Protein AF-A0A6C7E559-F1 (afdb_monomer_lite)

Structure (mmCIF, N/CA/C/O backbone):
data_AF-A0A6C7E559-F1
#
_entry.id   AF-A0A6C7E559-F1
#
loop_
_atom_site.group_PDB
_atom_site.id
_atom_site.type_symbol
_atom_site.label_atom_id
_atom_site.label_alt_id
_atom_site.label_comp_id
_atom_site.label_asym_id
_atom_site.label_entity_id
_atom_site.label_seq_id
_atom_site.pdbx_PDB_ins_code
_atom_site.Cartn_x
_atom_site.Cartn_y
_atom_site.Cartn_z
_atom_site.occupancy
_atom_site.B_iso_or_equiv
_atom_site.auth_seq_id
_atom_site.auth_comp_id
_atom_site.auth_asym_id
_atom_site.auth_atom_id
_atom_site.pdbx_PDB_model_num
ATOM 1 N N . MET A 1 1 ? -5.175 21.404 30.892 1.00 81.06 1 MET A N 1
ATOM 2 C CA . MET A 1 1 ? -4.302 20.783 29.870 1.00 81.06 1 MET A CA 1
ATOM 3 C C . MET A 1 1 ? -4.653 19.324 29.577 1.00 81.06 1 MET A C 1
ATOM 5 O O . MET A 1 1 ? -5.324 19.097 28.586 1.00 81.06 1 MET A O 1
ATOM 9 N N . LEU A 1 2 ? -4.277 18.325 30.395 1.00 89.31 2 LEU A N 1
ATOM 10 C CA . LEU A 1 2 ? -4.592 16.906 30.092 1.00 89.31 2 LEU A CA 1
ATOM 11 C C . LEU A 1 2 ? -6.099 16.593 30.108 1.00 89.31 2 LEU A C 1
ATOM 13 O O . LEU A 1 2 ? -6.588 15.890 29.229 1.00 89.31 2 LEU A O 1
ATOM 17 N N . GLN A 1 3 ? -6.838 17.151 31.072 1.00 90.06 3 GLN A N 1
ATOM 18 C CA . GLN A 1 3 ? -8.294 16.997 31.150 1.00 90.06 3 GLN A CA 1
ATOM 19 C C . GLN A 1 3 ? -8.995 17.674 29.960 1.00 90.06 3 GLN A C 1
ATOM 21 O O . GLN A 1 3 ? -9.793 17.050 29.278 1.00 90.06 3 GLN A O 1
ATOM 26 N N . GLU A 1 4 ? -8.605 18.913 29.645 1.00 85.94 4 GLU A N 1
ATOM 27 C CA . GLU A 1 4 ? -9.116 19.678 28.494 1.00 85.94 4 GLU A CA 1
ATOM 28 C C . GLU A 1 4 ? -8.809 18.999 27.153 1.00 85.94 4 GLU A C 1
ATOM 30 O O . GLU A 1 4 ? -9.632 19.031 26.246 1.00 85.94 4 GLU A O 1
ATOM 35 N N . PHE A 1 5 ? -7.645 18.356 27.028 1.00 86.56 5 PHE A N 1
ATOM 36 C CA . PHE A 1 5 ? -7.282 17.574 25.850 1.00 86.56 5 PHE A CA 1
ATOM 37 C C . PHE A 1 5 ? -8.149 16.319 25.715 1.00 86.56 5 PHE A C 1
ATOM 39 O O . PHE A 1 5 ? -8.654 16.043 24.630 1.00 86.56 5 PHE A O 1
ATOM 46 N N . LYS A 1 6 ? -8.375 15.588 26.815 1.00 87.50 6 LYS A N 1
ATOM 47 C CA . LYS A 1 6 ? -9.291 14.441 26.832 1.00 87.50 6 LYS A CA 1
ATOM 48 C C . LYS A 1 6 ? -10.715 14.868 26.464 1.00 87.50 6 LYS A C 1
ATOM 50 O O . LYS A 1 6 ? -11.342 14.229 25.624 1.00 87.50 6 LYS A O 1
ATOM 55 N N . ASP A 1 7 ? -11.201 15.964 27.035 1.00 87.69 7 ASP A N 1
ATOM 56 C CA . ASP A 1 7 ? -12.528 16.514 26.741 1.00 87.69 7 ASP A CA 1
ATOM 57 C C . ASP A 1 7 ? -12.629 17.042 25.301 1.00 87.69 7 ASP A C 1
ATOM 59 O O . ASP A 1 7 ? -13.710 17.060 24.720 1.00 87.69 7 ASP A O 1
ATOM 63 N N . PHE A 1 8 ? -11.512 17.456 24.698 1.00 85.56 8 PHE A N 1
ATOM 64 C CA . PHE A 1 8 ? -11.445 17.855 23.294 1.00 85.56 8 PHE A CA 1
ATOM 65 C C . PHE A 1 8 ? -11.523 16.653 22.346 1.00 85.56 8 PHE A C 1
ATOM 67 O O . PHE A 1 8 ? -12.363 16.652 21.454 1.00 85.56 8 PHE A O 1
ATOM 74 N N . ILE A 1 9 ? -10.707 15.614 22.549 1.00 85.25 9 ILE A N 1
ATOM 75 C CA . ILE A 1 9 ? -10.701 14.432 21.664 1.00 85.25 9 ILE A CA 1
ATOM 76 C C . ILE A 1 9 ? -11.969 13.584 21.804 1.00 85.25 9 ILE A C 1
ATOM 78 O O . ILE A 1 9 ? -12.379 12.936 20.850 1.00 85.25 9 ILE A O 1
ATOM 82 N N . THR A 1 10 ? -12.604 13.597 22.979 1.00 84.31 10 THR A N 1
ATOM 83 C CA . THR A 1 10 ? -13.871 12.884 23.217 1.00 84.31 10 THR A CA 1
ATOM 84 C C . THR A 1 10 ? -15.095 13.670 22.749 1.00 84.31 10 THR A C 1
ATOM 86 O O . THR A 1 10 ? -16.195 13.122 22.704 1.00 84.31 10 THR A O 1
ATOM 89 N N . LYS A 1 11 ? -14.935 14.945 22.369 1.00 82.75 11 LYS A N 1
ATOM 90 C CA . LYS A 1 11 ? -16.014 15.722 21.760 1.00 82.75 11 LYS A CA 1
ATOM 91 C C . LYS A 1 11 ? -16.143 15.375 20.279 1.00 82.75 11 LYS A C 1
ATOM 93 O O . LYS A 1 11 ? -15.302 15.730 19.458 1.00 82.75 11 LYS A O 1
ATOM 98 N N . GLY A 1 12 ? -17.271 14.764 19.932 1.00 82.06 12 GLY A N 1
ATOM 99 C CA . GLY A 1 12 ? -17.641 14.468 18.549 1.00 82.06 12 GLY A CA 1
ATOM 100 C C . GLY A 1 12 ? -16.925 13.241 17.986 1.00 82.06 12 GLY A C 1
ATOM 101 O O . GLY A 1 12 ? -16.549 12.342 18.728 1.00 82.06 12 GLY A O 1
ATOM 102 N N . ASN A 1 13 ? -16.752 13.211 16.661 1.00 88.88 13 ASN A N 1
ATOM 103 C CA . ASN A 1 13 ? -16.227 12.058 15.921 1.00 88.88 13 ASN A CA 1
ATOM 104 C C . ASN A 1 13 ? -14.709 12.135 15.623 1.00 88.88 13 ASN A C 1
ATOM 106 O O . ASN A 1 13 ? -14.229 11.658 14.595 1.00 88.88 13 ASN A O 1
ATOM 110 N N . LEU A 1 14 ? -13.942 12.831 16.468 1.00 86.94 14 LEU A N 1
ATOM 111 C CA . LEU A 1 14 ? -12.514 13.080 16.225 1.00 86.94 14 LEU A CA 1
ATOM 112 C C . LEU A 1 14 ? -11.665 11.812 16.359 1.00 86.94 14 LEU A C 1
ATOM 114 O O . LEU A 1 14 ? -10.673 11.669 15.646 1.00 86.94 14 LEU A O 1
ATOM 118 N N . ILE A 1 15 ? -12.058 10.899 17.252 1.00 88.12 15 ILE A N 1
ATOM 119 C CA . ILE A 1 15 ? -11.357 9.629 17.470 1.00 88.12 15 ILE A CA 1
ATOM 120 C C . ILE A 1 15 ? -11.483 8.735 16.233 1.00 88.12 15 ILE A C 1
ATOM 122 O O . ILE A 1 15 ? -10.457 8.286 15.725 1.00 88.12 15 ILE A O 1
ATOM 126 N N . ASP A 1 16 ? -12.685 8.546 15.685 1.00 88.94 16 ASP A N 1
ATOM 127 C CA . ASP A 1 16 ? -12.861 7.674 14.515 1.00 88.94 16 ASP A CA 1
ATOM 128 C C . ASP A 1 16 ? -12.198 8.273 13.272 1.00 88.94 16 ASP A C 1
ATOM 130 O O . ASP A 1 16 ? -11.586 7.550 12.486 1.00 88.94 16 ASP A O 1
ATOM 134 N N . LEU A 1 17 ? -12.229 9.604 13.121 1.00 92.12 17 LEU A N 1
ATOM 135 C CA . LEU A 1 17 ? -11.482 10.287 12.064 1.00 92.12 17 LEU A CA 1
ATOM 136 C C . LEU A 1 17 ? -9.971 10.058 12.207 1.00 92.12 17 LEU A C 1
ATOM 138 O O . LEU A 1 17 ? -9.296 9.766 11.219 1.00 92.12 17 LEU A O 1
ATOM 142 N N . ALA A 1 18 ? -9.433 10.174 13.424 1.00 90.19 18 ALA A N 1
ATOM 143 C CA . ALA A 1 18 ? -8.017 9.934 13.682 1.00 90.19 18 ALA A CA 1
ATOM 144 C C . ALA A 1 18 ? -7.629 8.483 13.361 1.00 90.19 18 ALA A C 1
ATOM 146 O O . ALA A 1 18 ? -6.607 8.254 12.715 1.00 90.19 18 ALA A O 1
ATOM 147 N N . ILE A 1 19 ? -8.465 7.513 13.741 1.00 91.50 19 ILE A N 1
ATOM 148 C CA . ILE A 1 19 ? -8.257 6.096 13.421 1.00 91.50 19 ILE A CA 1
ATOM 149 C C . ILE A 1 19 ? -8.290 5.876 11.905 1.00 91.50 19 ILE A C 1
ATOM 151 O O . ILE A 1 19 ? -7.391 5.231 11.371 1.00 91.50 19 ILE A O 1
ATOM 155 N N . ALA A 1 20 ? -9.266 6.448 11.197 1.00 92.38 20 ALA A N 1
ATOM 156 C CA . ALA A 1 20 ? -9.385 6.314 9.747 1.00 92.38 20 ALA A CA 1
ATOM 157 C C . ALA A 1 20 ? -8.149 6.854 9.009 1.00 92.38 20 ALA A C 1
ATOM 159 O O . ALA A 1 20 ? -7.632 6.195 8.107 1.00 92.38 20 ALA A O 1
ATOM 160 N N . VAL A 1 21 ? -7.639 8.022 9.414 1.00 93.12 21 VAL A N 1
ATOM 161 C CA . VAL A 1 21 ? -6.431 8.615 8.819 1.00 93.12 21 VAL A CA 1
ATOM 162 C C . VAL A 1 21 ? -5.200 7.751 9.092 1.00 93.12 21 VAL A C 1
ATOM 164 O O . VAL A 1 21 ? -4.423 7.508 8.173 1.00 93.12 21 VAL A O 1
ATOM 167 N N . VAL A 1 22 ? -5.033 7.249 10.318 1.00 93.44 22 VAL A N 1
ATOM 168 C CA . VAL A 1 22 ? -3.918 6.353 10.664 1.00 93.44 22 VAL A CA 1
ATOM 169 C C . VAL A 1 22 ? -4.000 5.054 9.860 1.00 93.44 22 VAL A C 1
ATOM 171 O O . VAL A 1 22 ? -3.0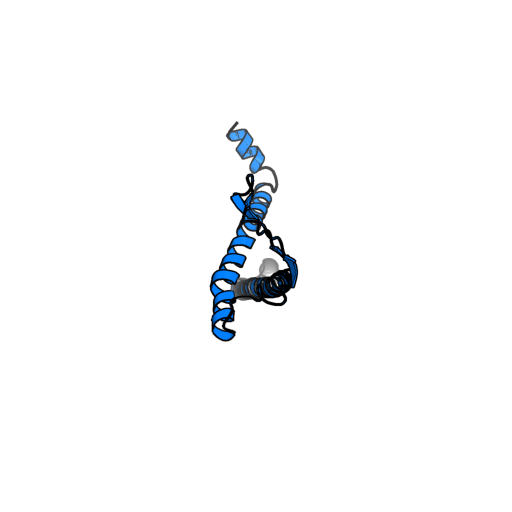16 4.633 9.264 1.00 93.44 22 VAL A O 1
ATOM 174 N N . LEU A 1 23 ? -5.171 4.425 9.769 1.00 91.56 23 LEU A N 1
ATOM 175 C CA . LEU A 1 23 ? -5.325 3.217 8.958 1.00 91.56 23 LEU A CA 1
ATOM 176 C C . LEU A 1 23 ? -5.011 3.494 7.485 1.00 91.56 23 LEU A C 1
ATOM 178 O O . LEU A 1 23 ? -4.283 2.720 6.871 1.00 91.56 23 LEU A O 1
ATOM 182 N N . ALA A 1 24 ? -5.468 4.620 6.933 1.00 88.75 24 ALA A N 1
ATOM 183 C CA . ALA A 1 24 ? -5.190 4.989 5.548 1.00 88.75 24 ALA A CA 1
ATOM 184 C C . ALA A 1 24 ? -3.688 5.172 5.263 1.00 88.75 24 ALA A C 1
ATOM 186 O O . ALA A 1 24 ? -3.210 4.721 4.220 1.00 88.75 24 ALA A O 1
ATOM 187 N N . THR A 1 25 ? -2.929 5.792 6.175 1.00 92.06 25 THR A N 1
ATOM 188 C CA . THR A 1 25 ? -1.488 6.024 5.973 1.00 92.06 25 THR A CA 1
ATOM 189 C C . THR A 1 25 ? -0.669 4.738 6.034 1.00 92.06 25 THR A C 1
ATOM 191 O O . THR A 1 25 ? 0.312 4.608 5.303 1.00 92.06 25 THR A O 1
ATOM 194 N N . PHE A 1 26 ? -1.074 3.772 6.859 1.00 91.31 26 PHE A N 1
ATOM 195 C CA . PHE A 1 26 ? -0.363 2.498 7.003 1.00 91.31 26 PHE A CA 1
ATOM 196 C C . PHE A 1 26 ? -0.864 1.393 6.062 1.00 91.31 26 PHE A C 1
ATOM 198 O O . PHE A 1 26 ? -0.147 0.419 5.840 1.00 91.31 26 PHE A O 1
ATOM 205 N N . PHE A 1 27 ? -2.047 1.535 5.460 1.00 86.94 27 PHE A N 1
ATOM 206 C CA . PHE A 1 27 ? -2.628 0.507 4.594 1.00 86.94 27 PHE A CA 1
ATOM 207 C C . PHE A 1 27 ? -1.860 0.318 3.279 1.00 86.94 27 PHE A C 1
ATOM 209 O O . PHE A 1 27 ? -1.548 -0.812 2.903 1.00 86.94 27 PHE A O 1
ATOM 216 N N . ALA A 1 28 ? -1.506 1.410 2.591 1.00 84.50 28 ALA A N 1
ATOM 217 C CA . ALA A 1 28 ? -0.812 1.327 1.304 1.00 84.50 28 ALA A CA 1
ATOM 218 C C . ALA A 1 28 ? 0.554 0.602 1.394 1.00 84.50 28 ALA A C 1
ATOM 220 O O . ALA A 1 28 ? 0.763 -0.323 0.608 1.00 84.50 28 ALA A O 1
ATOM 221 N N . PRO A 1 29 ? 1.443 0.901 2.368 1.00 89.19 29 PRO A N 1
ATOM 222 C CA . PRO A 1 29 ? 2.692 0.155 2.554 1.00 89.19 29 PRO A CA 1
ATOM 223 C C . PRO A 1 29 ? 2.512 -1.353 2.771 1.00 89.19 29 PRO A C 1
ATOM 225 O O . PRO A 1 29 ? 3.318 -2.138 2.275 1.00 89.19 29 PRO A O 1
ATOM 228 N N . VAL A 1 30 ? 1.461 -1.775 3.484 1.00 87.94 30 VAL A N 1
ATOM 229 C CA . VAL A 1 30 ? 1.175 -3.202 3.717 1.00 87.94 30 VAL A CA 1
ATOM 230 C C . VAL A 1 30 ? 0.849 -3.907 2.404 1.00 87.94 30 VAL A C 1
ATOM 232 O O . VAL A 1 30 ? 1.365 -4.992 2.139 1.00 87.94 30 VAL A O 1
ATOM 235 N N . ILE A 1 31 ? 0.032 -3.282 1.555 1.00 84.62 31 ILE A N 1
ATOM 236 C CA . ILE A 1 31 ? -0.305 -3.845 0.245 1.00 84.62 31 ILE A CA 1
ATOM 237 C C . ILE A 1 31 ? 0.934 -3.908 -0.643 1.00 84.62 31 ILE A C 1
ATOM 239 O O . ILE A 1 31 ? 1.188 -4.945 -1.253 1.00 84.62 31 ILE A O 1
ATOM 243 N N . THR A 1 32 ? 1.728 -2.836 -0.678 1.00 84.88 32 THR A N 1
ATOM 244 C CA . THR A 1 32 ? 2.986 -2.800 -1.429 1.00 84.88 32 THR A CA 1
ATOM 245 C C . THR A 1 32 ? 3.920 -3.928 -0.994 1.00 84.88 32 THR A C 1
ATOM 247 O O . THR A 1 32 ? 4.426 -4.649 -1.843 1.00 84.88 32 THR A O 1
ATOM 250 N N . ALA A 1 33 ? 4.070 -4.180 0.311 1.00 89.25 33 ALA A N 1
ATOM 251 C CA . ALA A 1 33 ? 4.908 -5.270 0.813 1.00 89.25 33 ALA A CA 1
ATOM 252 C C . ALA A 1 33 ? 4.431 -6.662 0.354 1.00 89.25 33 ALA A C 1
ATOM 254 O O . ALA A 1 33 ? 5.252 -7.525 0.045 1.00 89.25 33 ALA A O 1
ATOM 255 N N . ILE A 1 34 ? 3.115 -6.887 0.274 1.00 87.19 34 ILE A N 1
ATOM 256 C CA . ILE A 1 34 ? 2.549 -8.140 -0.249 1.00 87.19 34 ILE A CA 1
ATOM 257 C C . ILE A 1 34 ? 2.798 -8.252 -1.756 1.00 87.19 34 ILE A C 1
ATOM 259 O O . ILE A 1 34 ? 3.182 -9.315 -2.247 1.00 87.19 34 ILE A O 1
ATOM 263 N N . VAL A 1 35 ? 2.590 -7.169 -2.502 1.00 83.88 35 VAL A N 1
ATOM 264 C CA . VAL A 1 35 ? 2.771 -7.170 -3.956 1.00 83.88 35 VAL A CA 1
ATOM 265 C C . VAL A 1 35 ? 4.236 -7.374 -4.318 1.00 83.88 35 VAL A C 1
ATOM 267 O O . VAL A 1 35 ? 4.543 -8.296 -5.069 1.00 83.88 35 VAL A O 1
ATOM 270 N N . ASP A 1 36 ? 5.140 -6.605 -3.727 1.00 84.88 36 ASP A N 1
ATOM 271 C CA . ASP A 1 36 ? 6.567 -6.685 -4.024 1.00 84.88 36 ASP A CA 1
ATOM 272 C C . ASP A 1 36 ? 7.182 -7.981 -3.482 1.00 84.88 36 ASP A C 1
ATOM 274 O O . ASP A 1 36 ? 7.965 -8.646 -4.162 1.00 84.88 36 ASP A O 1
ATOM 278 N N . GLY A 1 37 ? 6.798 -8.380 -2.266 1.00 86.12 37 GLY A N 1
ATOM 279 C CA . GLY A 1 37 ? 7.365 -9.538 -1.579 1.00 86.12 37 GLY A CA 1
ATOM 280 C C . GLY A 1 37 ? 6.820 -10.884 -2.053 1.00 86.12 37 GLY A C 1
ATOM 281 O O . GLY A 1 37 ? 7.544 -11.878 -2.023 1.00 86.12 37 GLY A O 1
ATOM 282 N N . VAL A 1 38 ? 5.567 -10.948 -2.504 1.00 86.25 38 VAL A N 1
ATOM 283 C CA . VAL A 1 38 ? 4.929 -12.211 -2.904 1.00 86.25 38 VAL A CA 1
ATOM 284 C C . VAL A 1 38 ? 4.632 -12.213 -4.394 1.00 86.25 38 VAL A C 1
ATOM 286 O O . VAL A 1 38 ? 5.078 -13.109 -5.106 1.00 86.25 38 VAL A O 1
ATOM 289 N N . ILE A 1 39 ? 3.906 -11.213 -4.892 1.00 83.75 39 ILE A N 1
ATOM 290 C CA . ILE A 1 39 ? 3.388 -11.253 -6.263 1.00 83.75 39 ILE A CA 1
ATOM 291 C C . ILE A 1 39 ? 4.500 -11.055 -7.293 1.00 83.75 39 ILE A C 1
ATOM 293 O O . ILE A 1 39 ? 4.609 -11.869 -8.206 1.00 83.75 39 ILE A O 1
ATOM 297 N N . LEU A 1 40 ? 5.360 -10.045 -7.140 1.00 84.50 40 LEU A N 1
ATOM 298 C CA . LEU A 1 40 ? 6.471 -9.823 -8.071 1.00 84.50 40 LEU A CA 1
ATOM 299 C C . LEU A 1 40 ? 7.459 -10.995 -8.066 1.00 84.50 40 LEU A C 1
ATOM 301 O O . LEU A 1 40 ? 7.954 -11.369 -9.124 1.00 84.50 40 LEU A O 1
ATOM 305 N N . ASN A 1 41 ? 7.684 -11.641 -6.918 1.00 86.69 41 ASN A N 1
ATOM 306 C CA . ASN A 1 41 ? 8.513 -12.848 -6.837 1.00 86.69 41 ASN A CA 1
ATOM 307 C C . ASN A 1 41 ? 7.872 -14.058 -7.536 1.00 86.69 41 ASN A C 1
ATOM 309 O O . ASN A 1 41 ? 8.569 -14.821 -8.204 1.00 86.69 41 ASN A O 1
ATOM 313 N N . LEU A 1 42 ? 6.549 -14.223 -7.449 1.00 85.81 42 LEU A N 1
ATOM 314 C CA . LEU A 1 42 ? 5.828 -15.251 -8.208 1.00 85.81 42 LEU A CA 1
ATOM 315 C C . LEU A 1 42 ? 5.859 -14.972 -9.715 1.00 85.81 42 LEU A C 1
ATOM 317 O O . LEU A 1 42 ? 6.084 -15.886 -10.508 1.00 85.81 42 LEU A O 1
ATOM 321 N N . VAL A 1 43 ? 5.685 -13.712 -10.117 1.00 80.31 43 VAL A N 1
ATOM 322 C CA . VAL A 1 43 ? 5.816 -13.285 -11.517 1.00 80.31 43 VAL A CA 1
ATOM 323 C C . VAL A 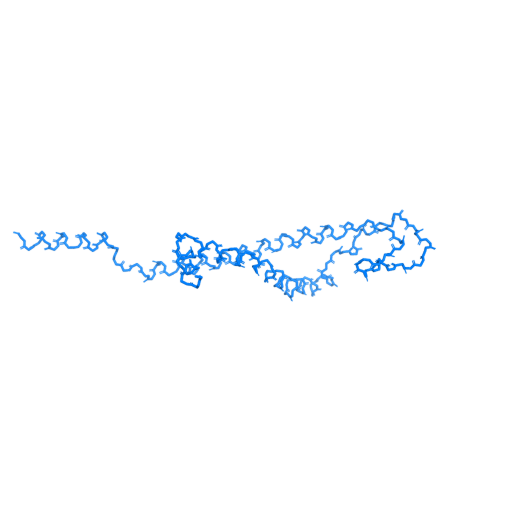1 43 ? 7.242 -13.540 -12.012 1.00 80.31 43 VAL A C 1
ATOM 325 O O . VAL A 1 43 ? 7.416 -14.139 -13.072 1.00 80.31 43 VAL A O 1
ATOM 328 N N . ALA A 1 44 ? 8.262 -13.199 -11.220 1.00 85.12 44 ALA A N 1
ATOM 329 C CA . ALA A 1 44 ? 9.661 -13.474 -11.535 1.00 85.12 44 ALA A CA 1
ATOM 330 C C . ALA A 1 44 ? 9.940 -14.970 -11.702 1.00 85.12 44 ALA A C 1
ATOM 332 O O . ALA A 1 44 ? 10.651 -15.357 -12.626 1.00 85.12 44 ALA A O 1
ATOM 333 N N . ALA A 1 45 ? 9.358 -15.819 -10.851 1.00 86.38 45 ALA A N 1
ATOM 334 C CA . ALA A 1 45 ? 9.536 -17.265 -10.928 1.00 86.38 45 ALA A CA 1
ATOM 335 C C . ALA A 1 45 ? 8.960 -17.871 -12.221 1.00 86.38 45 ALA A C 1
ATOM 337 O O . ALA A 1 45 ? 9.491 -18.861 -12.720 1.00 86.38 45 ALA A O 1
ATOM 338 N N . ILE A 1 46 ? 7.897 -17.280 -12.779 1.00 83.94 46 ILE A N 1
ATOM 339 C CA . ILE A 1 46 ? 7.238 -17.767 -14.002 1.00 83.94 46 ILE A CA 1
ATOM 340 C C . ILE A 1 46 ? 7.870 -17.163 -15.264 1.00 83.94 46 ILE A C 1
ATOM 342 O O . ILE A 1 46 ? 8.100 -17.871 -16.241 1.00 83.94 46 ILE A O 1
ATOM 346 N N . PHE A 1 47 ? 8.141 -15.856 -15.256 1.00 79.94 47 PHE A N 1
ATOM 347 C CA . PHE A 1 47 ? 8.562 -15.096 -16.440 1.00 79.94 47 PHE A CA 1
ATOM 348 C C . PHE A 1 47 ? 10.068 -14.793 -16.479 1.00 79.94 47 PHE A C 1
ATOM 350 O O . PHE A 1 47 ? 10.559 -14.221 -17.451 1.00 79.94 47 PHE A O 1
ATOM 357 N N . GLY A 1 48 ? 10.815 -15.156 -15.434 1.00 78.31 48 GLY A N 1
ATOM 358 C CA . GLY A 1 48 ? 12.261 -14.945 -15.320 1.00 78.31 48 GLY A CA 1
ATOM 359 C C . GLY A 1 48 ? 12.679 -13.508 -14.994 1.00 78.31 48 GLY A C 1
ATOM 360 O O . GLY A 1 48 ? 13.857 -13.270 -14.738 1.00 78.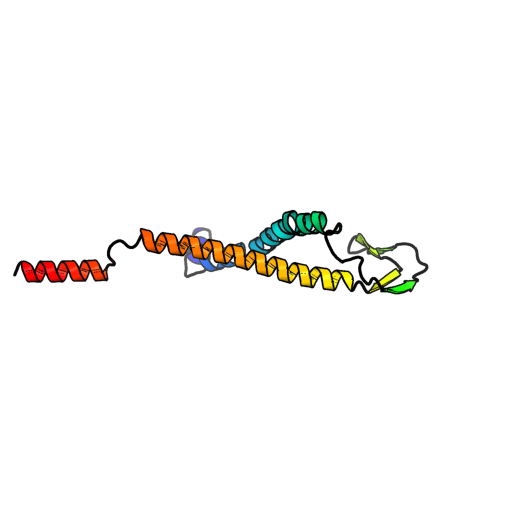31 48 GLY A O 1
ATOM 361 N N . LYS A 1 49 ? 11.743 -12.550 -14.981 1.00 80.44 49 LYS A N 1
ATOM 362 C CA . LYS A 1 49 ? 11.980 -11.161 -14.569 1.00 80.44 49 LYS A CA 1
ATOM 363 C C . LYS A 1 49 ? 10.876 -10.674 -13.624 1.00 80.44 49 LYS A C 1
ATOM 365 O O . LYS A 1 49 ? 9.706 -10.928 -13.906 1.00 80.44 49 LYS A O 1
ATOM 370 N N . PRO A 1 50 ? 11.221 -9.967 -12.531 1.00 77.19 50 PRO A N 1
ATOM 371 C CA . PRO A 1 50 ? 10.236 -9.429 -11.591 1.00 77.19 50 PRO A CA 1
ATOM 372 C C . PRO A 1 50 ? 9.439 -8.257 -12.168 1.00 77.19 50 PRO A C 1
ATOM 374 O O . PRO A 1 50 ? 8.331 -7.993 -11.714 1.00 77.19 50 PRO A O 1
ATOM 377 N N . ASN A 1 51 ? 9.986 -7.549 -13.159 1.00 78.62 51 ASN A N 1
ATOM 378 C CA . ASN A 1 51 ? 9.357 -6.388 -13.770 1.00 78.62 51 ASN A CA 1
ATOM 379 C C . ASN A 1 51 ? 9.816 -6.180 -15.224 1.00 78.62 51 ASN A C 1
ATOM 381 O O . ASN A 1 51 ? 10.633 -6.935 -15.760 1.00 78.62 51 ASN A O 1
ATOM 385 N N . PHE A 1 52 ? 9.270 -5.145 -15.864 1.00 79.19 52 PHE A N 1
ATOM 386 C CA . PHE A 1 52 ? 9.538 -4.789 -17.256 1.00 79.19 52 PHE A CA 1
ATOM 387 C C . PHE A 1 52 ? 10.389 -3.519 -17.380 1.00 79.19 52 PHE A C 1
ATOM 389 O O . PHE A 1 52 ? 10.417 -2.912 -18.446 1.00 79.19 52 PHE A O 1
ATOM 396 N N . ASP A 1 53 ? 11.113 -3.123 -16.329 1.00 81.75 53 ASP A N 1
ATOM 397 C CA . ASP A 1 53 ? 11.831 -1.837 -16.272 1.00 81.75 53 ASP A CA 1
ATOM 398 C C . ASP A 1 53 ? 12.892 -1.703 -17.369 1.00 81.75 53 ASP A C 1
ATOM 400 O O . ASP A 1 53 ? 13.155 -0.615 -17.882 1.00 81.75 53 ASP A O 1
ATOM 404 N N . GLU A 1 54 ? 13.480 -2.831 -17.762 1.00 75.81 54 GLU A N 1
ATOM 405 C CA . GLU A 1 54 ? 14.502 -2.904 -18.804 1.00 75.81 54 GLU A CA 1
ATOM 406 C C . GLU A 1 54 ? 13.931 -2.921 -20.229 1.00 75.81 54 GLU A C 1
ATOM 408 O O . GLU A 1 54 ? 14.682 -2.818 -21.201 1.00 75.81 54 GLU A O 1
ATOM 413 N N . VAL A 1 55 ? 12.614 -3.056 -20.382 1.00 71.19 55 VAL A N 1
ATOM 414 C CA . VAL A 1 55 ? 11.959 -3.071 -21.691 1.00 71.19 55 VAL A CA 1
ATOM 415 C C . VAL A 1 55 ? 11.868 -1.645 -22.233 1.00 71.19 55 VAL A C 1
ATOM 417 O O . VAL A 1 55 ? 11.528 -0.709 -21.516 1.00 71.19 55 VAL A O 1
ATOM 420 N N . ALA A 1 56 ? 12.155 -1.477 -23.528 1.00 69.94 56 ALA A N 1
ATOM 421 C CA . ALA A 1 56 ? 12.006 -0.205 -24.238 1.00 69.94 56 ALA A CA 1
ATOM 422 C C . ALA A 1 56 ? 12.781 0.979 -23.615 1.00 69.94 56 ALA A C 1
ATOM 424 O O . ALA A 1 56 ? 12.318 2.119 -23.668 1.00 69.94 56 ALA A O 1
ATOM 425 N N . ARG A 1 57 ? 13.977 0.728 -23.053 1.00 69.94 57 ARG A N 1
ATOM 426 C CA . ARG A 1 57 ? 14.912 1.801 -22.680 1.00 69.94 57 ARG A CA 1
ATOM 427 C C . ARG A 1 57 ? 15.483 2.428 -23.950 1.00 69.94 57 ARG A C 1
ATOM 429 O O . ARG A 1 57 ? 16.295 1.813 -24.639 1.00 69.94 57 ARG A O 1
ATOM 436 N N . ILE A 1 58 ? 15.049 3.644 -24.264 1.00 67.50 58 ILE A N 1
ATOM 437 C CA . ILE A 1 58 ? 15.560 4.405 -25.409 1.00 67.50 58 ILE A CA 1
ATOM 438 C C . ILE A 1 58 ? 16.574 5.413 -24.885 1.00 67.50 58 ILE A C 1
ATOM 440 O O . ILE A 1 58 ? 16.229 6.285 -24.092 1.00 67.50 58 ILE A O 1
ATOM 444 N N . LYS A 1 59 ? 17.826 5.293 -25.326 1.00 67.25 59 LYS A N 1
ATOM 445 C CA . LYS A 1 59 ? 18.870 6.292 -25.073 1.00 67.25 59 LYS A CA 1
ATOM 446 C C . LYS A 1 59 ? 18.519 7.585 -25.806 1.00 67.25 59 LYS A C 1
ATOM 448 O O . LYS A 1 59 ? 18.306 7.556 -27.015 1.00 67.25 59 LYS A O 1
ATOM 453 N N . ILE A 1 60 ? 18.441 8.694 -25.076 1.00 67.00 60 ILE A N 1
ATOM 454 C CA . ILE A 1 60 ? 18.155 10.033 -25.617 1.00 67.00 60 ILE A CA 1
ATOM 455 C C . ILE A 1 60 ? 19.432 10.853 -25.760 1.00 67.00 60 ILE A C 1
ATOM 457 O O . ILE A 1 60 ? 19.534 11.664 -26.674 1.00 67.00 60 ILE A O 1
ATOM 461 N N . SER A 1 61 ? 20.405 10.649 -24.873 1.00 64.81 61 SER A N 1
ATOM 462 C CA . SER A 1 61 ? 21.668 11.376 -24.901 1.00 64.81 61 SER A CA 1
ATOM 463 C C . SER A 1 61 ? 22.800 10.455 -24.480 1.00 64.81 61 SER A C 1
ATOM 465 O O . SER A 1 61 ? 22.743 9.876 -23.396 1.00 64.81 61 SER A O 1
ATOM 467 N N . ASP A 1 62 ? 23.830 10.355 -25.316 1.00 59.41 62 ASP A N 1
ATOM 468 C CA . ASP A 1 62 ? 25.135 9.836 -24.919 1.00 59.41 62 ASP A CA 1
ATOM 469 C C . ASP A 1 62 ? 25.838 10.963 -24.153 1.00 59.41 62 ASP A C 1
ATOM 471 O O . ASP A 1 62 ? 26.536 11.797 -24.726 1.00 59.41 62 ASP A O 1
ATOM 475 N N . GLY A 1 63 ? 25.550 11.090 -22.857 1.00 56.59 63 GLY A N 1
ATOM 476 C CA . GLY A 1 63 ? 26.339 11.972 -22.010 1.00 56.59 63 GLY A CA 1
ATOM 477 C C . GLY A 1 63 ? 27.708 11.344 -21.806 1.00 56.59 63 GLY A C 1
ATOM 478 O O . GLY A 1 63 ? 27.833 10.373 -21.071 1.00 56.59 63 GLY A O 1
ATOM 479 N N . ASP A 1 64 ? 28.726 11.909 -22.448 1.00 52.25 64 ASP A N 1
ATOM 480 C CA . ASP A 1 64 ? 30.135 11.494 -22.357 1.00 52.25 64 ASP A CA 1
ATOM 481 C C . ASP A 1 64 ? 30.793 11.953 -21.029 1.00 52.25 64 ASP A C 1
ATOM 483 O O . ASP A 1 64 ? 31.969 12.306 -20.969 1.00 52.25 64 ASP A O 1
ATOM 487 N N . GLY A 1 65 ? 29.992 12.049 -19.963 1.00 57.62 65 GLY A N 1
ATOM 488 C CA . GLY A 1 65 ? 30.405 12.499 -18.635 1.00 57.62 65 GLY A CA 1
ATOM 489 C C . GLY A 1 65 ? 30.635 11.331 -17.684 1.00 57.62 65 GLY A C 1
ATOM 490 O O . GLY A 1 65 ? 30.193 10.216 -17.937 1.00 57.62 65 GLY A O 1
ATOM 491 N N . ASP A 1 66 ? 31.325 11.588 -16.578 1.00 54.41 66 ASP A N 1
ATOM 492 C CA . ASP A 1 66 ? 31.431 10.640 -15.469 1.00 54.41 66 ASP A CA 1
ATOM 493 C C . ASP A 1 66 ? 30.154 10.705 -14.611 1.00 54.41 66 ASP A C 1
ATOM 495 O O . ASP A 1 66 ? 29.467 11.734 -14.591 1.00 54.41 66 ASP A O 1
ATOM 499 N N . ILE A 1 67 ? 29.821 9.624 -13.903 1.00 57.12 67 ILE A N 1
ATOM 500 C CA . ILE A 1 67 ? 28.649 9.590 -13.014 1.00 57.12 67 ILE A CA 1
ATOM 501 C C . ILE A 1 67 ? 28.840 10.664 -11.936 1.00 57.12 67 ILE A C 1
ATOM 503 O O . ILE A 1 67 ? 29.756 10.583 -11.117 1.00 57.12 67 ILE A O 1
ATOM 507 N N . SER A 1 68 ? 27.973 11.676 -11.924 1.00 55.50 68 SER A N 1
ATOM 508 C CA . SER A 1 68 ? 27.986 12.724 -10.898 1.00 55.50 68 SER A CA 1
ATOM 509 C C . SER A 1 68 ? 26.938 12.396 -9.842 1.00 55.50 68 SER A C 1
ATOM 511 O O . SER A 1 68 ? 25.883 11.869 -10.162 1.00 55.50 68 SER A O 1
ATOM 513 N N . ILE A 1 69 ? 27.227 12.627 -8.564 1.00 55.09 69 ILE A N 1
ATOM 514 C CA . ILE A 1 69 ? 26.262 12.383 -7.483 1.00 55.09 69 ILE A CA 1
ATOM 515 C C . ILE A 1 69 ? 25.520 13.688 -7.222 1.00 55.09 69 ILE A C 1
ATOM 517 O O . ILE A 1 69 ? 26.157 14.724 -7.025 1.00 55.09 69 ILE A O 1
ATOM 521 N N . ASP A 1 70 ? 24.190 13.631 -7.229 1.00 55.72 70 ASP A N 1
ATOM 522 C CA . ASP A 1 70 ? 23.342 14.762 -6.863 1.00 55.72 70 ASP A CA 1
ATOM 523 C C . ASP A 1 70 ? 23.641 15.167 -5.406 1.00 55.72 70 ASP A C 1
ATOM 525 O O . ASP A 1 70 ? 23.471 14.339 -4.502 1.00 55.72 70 ASP A O 1
ATOM 529 N N . PRO A 1 71 ? 24.118 16.400 -5.152 1.00 53.41 71 PRO A N 1
ATOM 530 C CA . PRO A 1 71 ? 24.520 16.833 -3.817 1.00 53.41 71 PRO A CA 1
ATOM 531 C C . PRO A 1 71 ? 23.359 16.902 -2.813 1.00 53.41 71 PRO A C 1
ATOM 533 O O . PRO A 1 71 ? 23.626 16.863 -1.613 1.00 53.41 71 PRO A O 1
ATOM 536 N N . ASP A 1 72 ? 22.102 16.956 -3.270 1.00 56.41 72 ASP A N 1
ATOM 537 C CA . ASP A 1 72 ? 20.927 17.061 -2.395 1.00 56.41 72 ASP A CA 1
ATOM 538 C C . ASP A 1 72 ? 20.266 15.703 -2.111 1.00 56.41 72 ASP A C 1
ATOM 540 O O . ASP A 1 72 ? 19.737 15.481 -1.020 1.00 56.41 72 ASP A O 1
ATOM 544 N N . THR A 1 73 ? 20.292 14.776 -3.073 1.00 60.16 73 THR A N 1
ATOM 545 C CA . THR A 1 73 ? 19.614 13.472 -2.946 1.00 60.16 73 THR A CA 1
ATOM 546 C C . THR A 1 73 ? 20.576 12.310 -2.701 1.00 60.16 73 THR A C 1
ATOM 548 O O . THR A 1 73 ? 20.159 11.259 -2.214 1.00 60.16 73 THR A O 1
ATOM 551 N N . GLY A 1 74 ? 21.868 12.480 -3.002 1.00 53.78 74 GLY A N 1
ATOM 552 C CA . GLY A 1 74 ? 22.872 11.421 -2.902 1.00 53.78 74 GLY A CA 1
ATOM 553 C C . GLY A 1 74 ? 22.681 10.293 -3.922 1.00 53.78 74 GLY A C 1
ATOM 554 O O . GLY A 1 74 ? 23.356 9.266 -3.822 1.00 53.78 74 GLY A O 1
ATOM 555 N N . LEU A 1 75 ? 21.768 10.454 -4.889 1.00 51.97 75 LEU A N 1
ATOM 556 C CA . LEU A 1 75 ? 21.557 9.486 -5.959 1.00 51.97 75 LEU A CA 1
ATOM 557 C C . LEU A 1 75 ? 22.513 9.747 -7.140 1.00 51.97 75 LEU A C 1
ATOM 559 O O . LEU A 1 75 ? 22.835 10.902 -7.436 1.00 51.97 75 LEU A O 1
ATOM 563 N N . PRO A 1 76 ? 22.964 8.688 -7.840 1.00 55.72 76 PRO A N 1
ATOM 564 C CA . PRO A 1 76 ? 23.755 8.825 -9.058 1.00 55.72 76 PRO A CA 1
ATOM 565 C C . PRO A 1 76 ? 22.963 9.545 -10.157 1.00 55.72 76 PRO A C 1
ATOM 567 O O . PRO A 1 76 ? 21.885 9.096 -10.549 1.00 55.72 76 PRO A O 1
ATOM 570 N N . ILE A 1 77 ? 23.519 10.631 -10.684 1.00 59.69 77 ILE A N 1
ATOM 571 C CA . ILE A 1 77 ? 23.095 11.282 -11.920 1.00 59.69 77 ILE A CA 1
ATOM 572 C C . ILE A 1 77 ? 23.848 10.580 -13.051 1.00 59.69 77 ILE A C 1
ATOM 574 O O . ILE A 1 77 ? 25.036 10.819 -13.286 1.00 59.69 77 ILE A O 1
ATOM 578 N N . ASP A 1 78 ? 23.160 9.656 -13.717 1.00 58.78 78 ASP A N 1
ATOM 579 C CA . ASP A 1 78 ? 23.668 9.000 -14.918 1.00 58.78 78 ASP A CA 1
ATOM 580 C C . ASP A 1 78 ? 23.720 10.049 -16.055 1.00 58.78 78 ASP A C 1
ATOM 582 O O . ASP A 1 78 ? 22.692 10.661 -16.367 1.00 58.78 78 ASP A O 1
ATOM 586 N N . PRO A 1 79 ? 24.888 10.324 -16.662 1.00 56.38 79 PRO A N 1
ATOM 587 C CA . PRO A 1 79 ? 25.026 11.311 -17.736 1.00 56.38 79 PRO A CA 1
ATOM 588 C C . PRO A 1 79 ? 24.265 10.887 -19.001 1.00 56.38 79 PRO A C 1
ATOM 590 O O . PRO A 1 79 ? 23.901 11.726 -19.829 1.00 56.38 79 PRO A O 1
ATOM 593 N N . ALA A 1 80 ? 23.963 9.594 -19.139 1.00 60.03 80 ALA A N 1
ATOM 594 C CA . ALA A 1 80 ? 23.086 9.092 -20.177 1.00 60.03 80 ALA A CA 1
ATOM 595 C C . ALA A 1 80 ? 21.609 9.234 -19.764 1.00 60.03 80 ALA A C 1
ATOM 597 O O . ALA A 1 80 ? 21.120 8.581 -18.845 1.00 60.03 80 ALA A O 1
ATOM 598 N N . THR A 1 81 ? 20.860 10.069 -20.489 1.00 66.06 81 THR A N 1
ATOM 599 C CA . THR A 1 81 ? 19.406 10.182 -20.301 1.00 66.06 81 THR A CA 1
ATOM 600 C C . THR A 1 81 ? 18.705 9.071 -21.078 1.00 66.06 81 THR A C 1
ATOM 602 O O . THR A 1 81 ? 18.815 9.001 -22.304 1.00 66.06 81 THR A O 1
ATOM 605 N N . TYR A 1 82 ? 17.953 8.220 -20.381 1.00 69.19 82 TYR A N 1
ATOM 606 C CA . TYR A 1 82 ? 17.123 7.175 -20.982 1.00 69.19 82 TYR A CA 1
ATOM 607 C C . TYR A 1 82 ? 15.640 7.529 -20.834 1.00 69.19 82 TYR A C 1
ATOM 609 O O . TYR A 1 82 ? 15.199 7.913 -19.753 1.00 69.19 82 TYR A O 1
ATOM 617 N N . LEU A 1 83 ? 14.841 7.334 -21.887 1.00 71.56 83 LEU A N 1
ATOM 618 C CA . LEU A 1 83 ? 13.397 7.168 -21.719 1.00 71.56 83 LEU A CA 1
ATOM 619 C C . LEU A 1 83 ? 13.130 5.746 -21.237 1.00 71.56 83 LEU A C 1
ATOM 621 O O . LEU A 1 83 ? 13.372 4.774 -21.954 1.00 71.56 83 LEU A O 1
ATOM 625 N N . GLU A 1 84 ? 12.621 5.636 -20.016 1.00 81.81 84 GLU A N 1
ATOM 626 C CA . GLU A 1 84 ? 12.361 4.370 -19.332 1.00 81.81 84 GLU A CA 1
ATOM 627 C C . GLU A 1 84 ? 10.885 3.967 -19.460 1.00 81.81 84 GLU A C 1
ATOM 629 O O . GLU A 1 84 ? 10.168 3.831 -18.468 1.00 81.81 84 GLU A O 1
ATOM 634 N N . PHE A 1 85 ? 10.409 3.766 -20.695 1.00 79.44 85 PHE A N 1
ATOM 635 C CA . PHE A 1 85 ? 9.028 3.324 -20.949 1.00 79.44 85 PHE A CA 1
ATOM 636 C C . PHE A 1 85 ? 8.685 2.014 -20.219 1.00 79.44 85 PHE A C 1
ATOM 638 O O . PHE A 1 85 ? 7.543 1.826 -19.799 1.00 79.44 85 PHE A O 1
ATOM 645 N N . GLY A 1 86 ? 9.681 1.151 -20.000 1.00 81.31 86 GLY A N 1
ATOM 646 C CA . GLY A 1 86 ? 9.564 -0.058 -19.191 1.00 81.31 86 GLY A CA 1
ATOM 647 C C . GLY A 1 86 ? 9.049 0.196 -17.776 1.00 81.31 86 GLY A C 1
ATOM 648 O O . GLY A 1 86 ? 8.139 -0.500 -17.336 1.00 81.31 86 GLY A O 1
ATOM 649 N N . LYS A 1 87 ? 9.522 1.249 -17.094 1.00 84.75 87 LYS A N 1
ATOM 650 C CA . LYS A 1 87 ? 9.047 1.597 -15.742 1.00 84.75 87 LYS A CA 1
ATOM 651 C C . LYS A 1 87 ? 7.581 2.015 -15.730 1.00 84.75 87 LYS A C 1
ATOM 653 O O . LYS A 1 87 ? 6.862 1.695 -14.789 1.00 84.75 87 LYS A O 1
ATOM 658 N N . VAL A 1 88 ? 7.114 2.695 -16.778 1.00 85.00 88 VAL A N 1
ATOM 659 C CA . VAL A 1 88 ? 5.696 3.066 -16.912 1.00 85.00 88 VAL A CA 1
ATOM 660 C C . VAL A 1 88 ? 4.832 1.816 -17.089 1.00 85.00 88 VAL A C 1
ATOM 662 O O . VAL A 1 88 ? 3.794 1.690 -16.444 1.00 85.00 88 VAL A O 1
ATOM 665 N N . ILE A 1 89 ? 5.275 0.868 -17.921 1.00 84.06 89 ILE A N 1
ATOM 666 C CA . ILE A 1 89 ? 4.584 -0.413 -18.121 1.00 84.06 89 ILE A CA 1
ATOM 667 C C . ILE A 1 89 ? 4.553 -1.211 -16.814 1.00 84.06 89 ILE A C 1
ATOM 669 O O . ILE A 1 89 ? 3.485 -1.678 -16.418 1.00 84.06 89 ILE A O 1
ATOM 673 N N . THR A 1 90 ? 5.688 -1.317 -16.116 1.00 84.69 90 THR A N 1
ATOM 674 C CA . THR A 1 90 ? 5.759 -1.928 -14.784 1.00 84.69 90 THR A CA 1
ATOM 675 C C . THR A 1 90 ? 4.768 -1.261 -13.835 1.00 84.69 90 THR A C 1
ATOM 677 O O . THR A 1 90 ? 3.955 -1.955 -13.236 1.00 84.69 90 THR A O 1
ATOM 680 N N . ALA A 1 91 ? 4.762 0.072 -13.737 1.00 85.88 91 ALA A N 1
ATOM 681 C CA . ALA A 1 91 ? 3.867 0.801 -12.842 1.00 85.88 91 ALA A CA 1
ATOM 682 C C . ALA A 1 91 ? 2.383 0.547 -13.153 1.00 85.88 91 ALA A C 1
ATOM 684 O O . ALA A 1 91 ? 1.591 0.357 -12.231 1.00 85.88 91 ALA A O 1
ATOM 685 N N . LEU A 1 92 ? 2.001 0.487 -14.434 1.00 87.69 92 LEU A N 1
ATOM 686 C CA . LEU A 1 92 ? 0.631 0.162 -14.845 1.00 87.69 92 LEU A CA 1
ATOM 687 C C . LEU A 1 92 ? 0.238 -1.269 -14.461 1.00 87.69 92 LEU A C 1
ATOM 689 O O . LEU A 1 92 ? -0.855 -1.485 -13.941 1.00 87.69 92 LEU A O 1
ATOM 693 N N . ILE A 1 93 ? 1.121 -2.244 -14.683 1.00 83.56 93 ILE A N 1
ATOM 694 C CA . ILE A 1 93 ? 0.867 -3.643 -14.317 1.00 83.56 93 ILE A CA 1
ATOM 695 C C . ILE A 1 93 ? 0.771 -3.783 -12.796 1.00 83.56 93 ILE A C 1
ATOM 697 O O . ILE A 1 93 ? -0.185 -4.373 -12.293 1.00 83.56 93 ILE A O 1
ATOM 701 N N . THR A 1 94 ? 1.706 -3.187 -12.055 1.00 82.94 94 THR A N 1
ATOM 702 C CA . THR A 1 94 ? 1.693 -3.172 -10.590 1.00 82.94 94 THR A CA 1
ATOM 703 C C . THR A 1 94 ? 0.423 -2.516 -10.057 1.00 82.94 94 THR A C 1
ATOM 705 O O . THR A 1 94 ? -0.195 -3.061 -9.150 1.00 82.94 94 THR A O 1
ATOM 708 N N . PHE A 1 95 ? -0.040 -1.412 -10.650 1.00 85.81 95 PHE A N 1
ATOM 709 C CA . PHE A 1 95 ? -1.304 -0.773 -10.274 1.00 85.81 95 PHE A CA 1
ATOM 710 C C . PHE A 1 95 ? -2.506 -1.720 -10.423 1.00 85.81 95 PHE A C 1
ATOM 712 O O . PHE A 1 95 ? -3.324 -1.833 -9.508 1.00 85.81 95 PHE A O 1
ATOM 719 N N . VAL A 1 96 ? -2.593 -2.446 -11.543 1.00 88.56 96 VAL A N 1
ATOM 720 C CA . VAL A 1 96 ? -3.655 -3.440 -11.781 1.00 88.56 96 VAL A CA 1
ATOM 721 C C . VAL A 1 96 ? -3.581 -4.582 -10.761 1.00 88.56 96 VAL A C 1
ATOM 723 O O . VAL A 1 96 ? -4.608 -4.980 -10.211 1.00 88.56 96 VAL A O 1
ATOM 726 N N . ILE A 1 97 ? -2.377 -5.084 -10.469 1.00 85.31 97 ILE A N 1
ATOM 727 C CA . ILE A 1 97 ? -2.148 -6.147 -9.480 1.00 85.31 97 ILE A CA 1
ATOM 728 C C . ILE A 1 97 ? -2.551 -5.688 -8.076 1.00 85.31 97 ILE A C 1
ATOM 730 O O . ILE A 1 97 ? -3.301 -6.390 -7.401 1.00 85.31 97 ILE A O 1
ATOM 734 N N . VAL A 1 98 ? -2.096 -4.510 -7.644 1.00 85.12 98 VAL A N 1
ATOM 735 C CA . VAL A 1 98 ? -2.445 -3.909 -6.347 1.00 85.12 98 VAL A CA 1
ATOM 736 C C . VAL A 1 98 ? -3.962 -3.784 -6.218 1.00 85.12 98 VAL A C 1
ATOM 738 O O . VAL A 1 98 ? -4.534 -4.241 -5.230 1.00 85.12 98 VAL A O 1
ATOM 741 N N . GLY A 1 99 ? -4.633 -3.239 -7.239 1.00 88.06 99 GLY A N 1
ATOM 742 C CA . GLY A 1 99 ? -6.091 -3.131 -7.262 1.00 88.06 99 GLY A CA 1
ATOM 743 C C . GLY A 1 99 ? -6.789 -4.490 -7.147 1.00 88.06 99 GLY A C 1
ATOM 744 O O . GLY A 1 99 ? -7.754 -4.630 -6.394 1.00 88.06 99 GLY A O 1
ATOM 745 N N . PHE A 1 100 ? -6.273 -5.512 -7.833 1.00 88.38 100 PHE A N 1
ATOM 746 C CA . PHE A 1 100 ? -6.797 -6.875 -7.753 1.00 88.38 100 PHE A CA 1
ATOM 747 C C . PHE A 1 100 ? -6.605 -7.503 -6.365 1.00 88.38 100 PHE A C 1
ATOM 749 O O . PHE A 1 100 ? -7.526 -8.127 -5.839 1.00 88.38 100 PHE A O 1
ATOM 756 N N . VAL A 1 101 ? -5.448 -7.302 -5.731 1.00 84.75 101 VAL A N 1
ATOM 757 C CA . VAL A 1 101 ? -5.186 -7.776 -4.363 1.00 84.75 101 VAL A CA 1
ATOM 758 C C . VAL A 1 101 ? -6.108 -7.079 -3.361 1.00 84.75 101 VAL A C 1
ATOM 760 O O . VAL A 1 101 ? -6.742 -7.757 -2.553 1.00 84.75 101 VAL A O 1
ATOM 763 N N . CYS A 1 102 ? -6.270 -5.755 -3.452 1.00 84.94 102 CYS A N 1
ATOM 764 C CA . CYS A 1 102 ? -7.236 -5.013 -2.636 1.00 84.94 102 CYS A CA 1
ATOM 765 C C . CYS A 1 102 ? -8.654 -5.568 -2.799 1.00 84.94 102 CYS A C 1
ATOM 767 O O . CYS A 1 102 ? -9.357 -5.779 -1.812 1.00 84.94 102 CYS A O 1
ATOM 769 N N . PHE A 1 103 ? -9.062 -5.864 -4.035 1.00 89.44 103 PHE A N 1
ATOM 770 C CA . PHE A 1 103 ? -10.353 -6.484 -4.311 1.00 89.44 103 PHE A CA 1
ATOM 771 C C . PHE A 1 103 ? -10.499 -7.857 -3.641 1.00 89.44 103 PHE A C 1
ATOM 773 O O . PHE A 1 103 ? -11.549 -8.137 -3.067 1.00 89.44 103 PHE A O 1
ATOM 780 N N . LEU A 1 104 ? -9.466 -8.708 -3.666 1.00 90.12 104 LEU A N 1
ATOM 781 C CA . LEU A 1 104 ? -9.503 -10.004 -2.982 1.00 90.12 104 LEU A CA 1
ATOM 782 C C . LEU A 1 104 ? -9.637 -9.857 -1.463 1.00 90.12 104 LEU A C 1
ATOM 784 O O . LEU A 1 104 ? -10.411 -10.599 -0.862 1.00 90.12 104 LEU A O 1
ATOM 788 N N . ILE A 1 105 ? -8.940 -8.891 -0.858 1.00 86.06 105 ILE A N 1
ATOM 789 C CA . ILE A 1 105 ? -9.038 -8.605 0.581 1.00 86.06 105 ILE A CA 1
ATOM 790 C C . ILE A 1 105 ? -10.452 -8.138 0.938 1.00 86.06 105 ILE A C 1
ATOM 792 O O . ILE A 1 105 ? -11.072 -8.702 1.835 1.00 86.06 105 ILE A O 1
ATOM 796 N N . VAL A 1 106 ? -10.998 -7.164 0.202 1.00 88.81 106 VAL A N 1
ATOM 797 C CA . VAL A 1 106 ? -12.367 -6.665 0.425 1.00 88.81 106 VAL A CA 1
ATOM 798 C C . VAL A 1 106 ? -13.393 -7.777 0.211 1.00 88.81 106 VAL A C 1
ATOM 800 O O . VAL A 1 106 ? -14.332 -7.916 0.988 1.00 88.81 106 VAL A O 1
ATOM 803 N N . LYS A 1 107 ? -13.203 -8.623 -0.807 1.00 90.25 107 LYS A N 1
ATOM 804 C CA . LYS A 1 107 ? -14.067 -9.780 -1.060 1.00 90.25 107 LYS A CA 1
ATOM 805 C C . LYS A 1 107 ? -14.005 -10.804 0.077 1.00 90.25 107 LYS A C 1
ATOM 807 O O . LYS A 1 107 ? -15.044 -11.351 0.434 1.00 90.25 107 LYS A O 1
ATOM 812 N N . ALA A 1 108 ? -12.821 -11.081 0.621 1.00 90.44 108 ALA A N 1
ATOM 813 C CA . ALA A 1 108 ? -12.654 -11.984 1.756 1.00 90.44 108 ALA A CA 1
ATOM 814 C C . ALA A 1 108 ? -13.320 -11.417 3.016 1.00 90.44 108 ALA A C 1
ATOM 816 O O . ALA A 1 108 ? -14.082 -12.127 3.663 1.00 90.44 108 ALA A O 1
ATOM 817 N N . TYR A 1 109 ? -13.117 -10.127 3.291 1.00 89.06 109 TYR A N 1
ATOM 818 C CA . TYR A 1 109 ? -13.768 -9.428 4.396 1.00 89.06 109 TYR A CA 1
ATOM 819 C C . TYR A 1 109 ? -15.298 -9.466 4.273 1.00 89.06 109 TYR A C 1
ATOM 821 O O . TYR A 1 109 ? -15.974 -9.941 5.179 1.00 89.06 109 TYR A O 1
ATOM 829 N N . ASN A 1 110 ? -15.848 -9.081 3.116 1.00 91.81 110 ASN A N 1
ATOM 830 C CA . ASN A 1 110 ? -17.294 -9.109 2.877 1.00 91.81 110 ASN A CA 1
ATOM 831 C C . ASN A 1 110 ? -17.884 -10.522 2.977 1.00 91.81 110 ASN A C 1
ATOM 833 O O . ASN A 1 110 ? -19.049 -10.671 3.330 1.00 91.81 110 ASN A O 1
ATOM 837 N N . LYS A 1 111 ? -17.107 -11.563 2.647 1.00 90.50 111 LYS A N 1
ATOM 838 C CA . LYS A 1 111 ? -17.541 -12.951 2.825 1.00 90.50 111 LYS A CA 1
ATOM 839 C C . LYS A 1 111 ? -17.654 -13.308 4.310 1.00 90.50 111 LYS A C 1
ATOM 841 O O . LYS A 1 111 ? -18.655 -13.895 4.685 1.00 90.50 111 LYS A O 1
ATOM 846 N N . MET A 1 112 ? -16.658 -12.942 5.118 1.00 86.94 112 MET A N 1
ATOM 847 C CA . MET A 1 112 ? -16.637 -13.251 6.553 1.00 86.94 112 MET A CA 1
ATOM 848 C C . MET A 1 112 ? -17.731 -12.498 7.315 1.00 86.94 112 MET A C 1
ATOM 850 O O . MET A 1 112 ? -18.447 -13.110 8.092 1.00 86.94 112 MET A O 1
ATOM 854 N N . VAL A 1 113 ? -17.929 -11.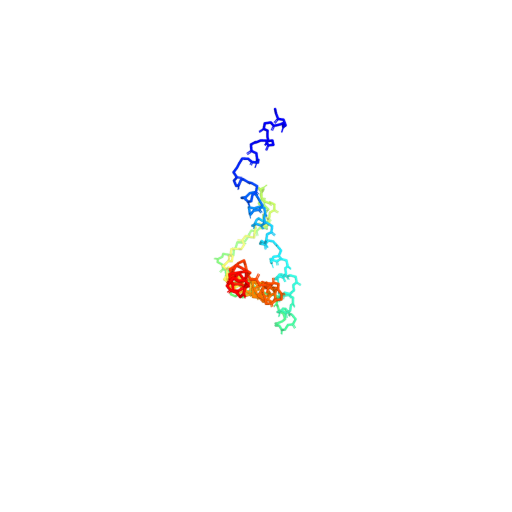207 7.028 1.00 80.94 113 VAL A N 1
ATOM 855 C CA . VAL A 1 113 ? -18.990 -10.403 7.667 1.00 80.94 113 VAL A CA 1
ATOM 856 C C . VAL A 1 113 ? -20.384 -10.939 7.334 1.00 80.94 113 VAL A C 1
ATOM 858 O O . VAL A 1 113 ? -21.251 -11.002 8.198 1.00 80.94 113 VAL A O 1
ATOM 861 N N . LYS A 1 114 ? -20.603 -11.371 6.087 1.00 70.31 114 LYS A N 1
ATOM 862 C CA . LYS A 1 114 ? -21.887 -11.950 5.678 1.00 70.31 114 LYS A CA 1
ATOM 863 C C . LYS A 1 114 ? -22.193 -13.275 6.393 1.00 70.31 114 LYS A C 1
ATOM 865 O O . LYS A 1 114 ? -23.354 -13.583 6.628 1.00 70.31 114 LYS A O 1
ATOM 870 N N . GLU A 1 115 ? -21.163 -14.055 6.703 1.00 63.12 115 GLU A N 1
ATOM 871 C CA . GLU A 1 115 ? -21.283 -15.336 7.411 1.00 63.12 115 GLU A CA 1
ATOM 872 C C . GLU A 1 115 ? -21.612 -15.113 8.903 1.00 63.12 115 GLU A C 1
ATOM 874 O O . GLU A 1 115 ? -22.371 -15.878 9.484 1.00 63.12 115 GLU A O 1
ATOM 879 N N . GLU A 1 116 ? -21.148 -14.001 9.485 1.00 59.91 116 GLU A N 1
ATOM 880 C CA . GLU A 1 116 ? -21.439 -13.589 10.869 1.00 59.91 116 GLU A CA 1
ATOM 881 C C . GLU A 1 116 ? -22.877 -13.034 11.029 1.00 59.91 116 GLU A C 1
ATOM 883 O O . GLU A 1 116 ? -23.561 -13.362 11.995 1.00 59.91 116 GLU A O 1
ATOM 888 N N . GLU A 1 117 ? -23.414 -12.297 10.043 1.00 58.25 117 GLU A N 1
ATOM 889 C CA . GLU A 1 117 ? -24.828 -11.851 10.049 1.00 58.25 117 GLU A CA 1
ATOM 890 C C . GLU A 1 117 ? -25.843 -13.011 9.912 1.00 58.25 117 GLU A C 1
ATOM 892 O O . GLU A 1 117 ? -26.970 -12.919 10.417 1.00 58.25 117 GLU A O 1
ATOM 897 N N . GLU A 1 118 ? -25.463 -14.112 9.251 1.00 59.16 118 GLU A N 1
ATOM 898 C CA . GLU A 1 118 ? -26.303 -15.313 9.107 1.00 59.16 118 GLU A CA 1
ATOM 899 C C . GLU A 1 118 ? -26.293 -16.206 10.368 1.00 59.16 118 GLU A C 1
ATOM 901 O O . GLU A 1 118 ? -27.252 -16.949 10.582 1.00 59.16 118 GLU A O 1
ATOM 906 N N . GLU A 1 119 ? -25.277 -16.102 11.235 1.00 58.91 119 GLU A N 1
ATOM 907 C CA . GLU A 1 119 ? -25.201 -16.849 12.504 1.00 58.91 119 GLU A CA 1
ATOM 908 C C . GLU A 1 119 ? -25.660 -16.040 13.733 1.00 58.91 119 GLU A C 1
ATOM 910 O O . GLU A 1 119 ? -26.113 -16.635 14.713 1.00 58.91 119 GLU A O 1
ATOM 915 N N . GLU A 1 120 ? -25.608 -14.702 13.690 1.00 55.53 120 GLU A N 1
ATOM 916 C CA . GLU A 1 120 ? -25.861 -13.848 14.864 1.00 55.53 120 GLU A CA 1
ATOM 917 C C . GLU A 1 120 ? -27.198 -13.088 14.850 1.00 55.53 120 GLU A C 1
ATOM 919 O O . GLU A 1 120 ? -27.527 -12.377 15.805 1.00 55.53 120 GLU A O 1
ATOM 924 N N . SER A 1 121 ? -28.044 -13.290 13.837 1.00 58.00 121 SER A N 1
ATOM 925 C CA . SER A 1 121 ? -29.436 -12.833 13.902 1.00 58.00 121 SER A CA 1
ATOM 926 C C . SER A 1 121 ? -30.271 -13.756 14.800 1.00 58.00 121 SER A C 1
ATOM 928 O O . SER A 1 121 ? -31.151 -14.500 14.367 1.00 58.00 121 SER A O 1
ATOM 930 N N . GLY A 1 122 ? -30.039 -13.650 16.113 1.00 64.69 122 GLY A N 1
ATOM 931 C CA . GLY A 1 122 ? -31.121 -13.853 17.075 1.00 64.69 122 GLY A CA 1
ATOM 932 C C . GLY A 1 122 ? -32.341 -13.014 16.655 1.00 64.69 122 GLY A C 1
ATOM 933 O O . GLY A 1 122 ? -32.167 -12.019 15.943 1.00 64.69 122 GLY A O 1
ATOM 934 N N . PRO A 1 123 ? -33.571 -13.407 17.038 1.00 73.81 123 PRO A N 1
ATOM 935 C CA . PRO A 1 123 ? -34.785 -12.739 16.577 1.00 73.81 123 PRO A CA 1
ATOM 936 C C . PRO A 1 123 ? -34.634 -11.230 16.742 1.00 73.81 123 PRO A C 1
ATOM 938 O O . PRO A 1 123 ? -34.268 -10.751 17.820 1.00 73.81 123 PRO A O 1
ATOM 941 N N . SER A 1 124 ? -34.849 -10.496 15.648 1.00 79.75 124 SER A N 1
ATOM 942 C CA . SER A 1 124 ? -34.677 -9.051 15.659 1.00 79.75 124 SER A CA 1
ATOM 943 C C . SER A 1 124 ? -35.578 -8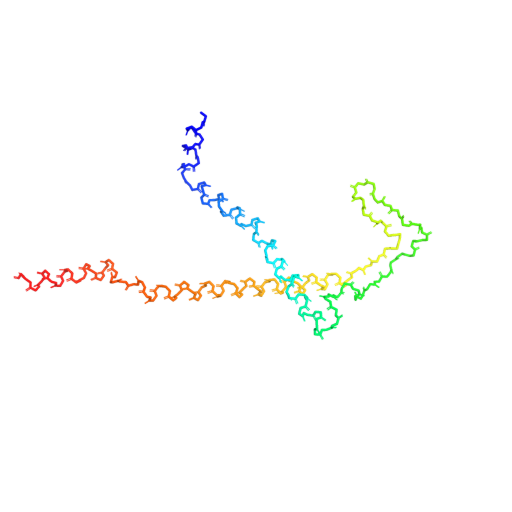.444 16.730 1.00 79.75 124 SER A C 1
ATOM 945 O O . SER A 1 124 ? -36.584 -9.028 17.136 1.00 79.75 124 SER A O 1
ATOM 947 N N . GLU A 1 125 ? -35.265 -7.235 17.182 1.00 77.62 125 GLU A N 1
ATOM 948 C CA . GLU A 1 125 ? -36.111 -6.532 18.152 1.00 77.62 125 GLU A CA 1
ATOM 949 C C . GLU A 1 125 ? -37.574 -6.439 17.665 1.00 77.62 125 GLU A C 1
ATOM 951 O O . GLU A 1 125 ? -38.515 -6.533 18.449 1.00 77.62 125 GLU A O 1
ATOM 956 N N . VAL A 1 126 ? -37.776 -6.364 16.345 1.00 80.94 126 VAL A N 1
ATOM 957 C CA . VAL A 1 126 ? -39.095 -6.400 15.698 1.00 80.94 126 VAL A CA 1
ATOM 958 C C . VAL A 1 126 ? -39.746 -7.786 15.784 1.00 80.94 126 VAL A C 1
ATOM 960 O O . VAL A 1 126 ? -40.954 -7.871 16.020 1.00 80.94 126 VAL A O 1
ATOM 963 N N . ASP A 1 127 ? -38.976 -8.864 15.642 1.00 83.69 127 ASP A N 1
ATOM 964 C CA . ASP A 1 127 ? -39.463 -10.240 15.800 1.00 83.69 127 ASP A CA 1
ATOM 965 C C . ASP A 1 127 ? -39.857 -10.517 17.253 1.00 83.69 127 ASP A C 1
ATOM 967 O O . ASP A 1 127 ? -40.952 -11.017 17.504 1.00 83.69 127 ASP A O 1
ATOM 971 N N . LEU A 1 128 ? -39.040 -10.080 18.216 1.00 87.12 128 LEU A N 1
ATOM 972 C CA . LEU A 1 128 ? -39.341 -10.175 19.647 1.00 87.12 128 LEU A CA 1
ATOM 973 C C . LEU A 1 128 ? -40.602 -9.386 20.014 1.00 87.12 128 LEU A C 1
ATOM 975 O O . LEU A 1 128 ? -41.464 -9.884 20.734 1.00 87.12 128 LEU A O 1
ATOM 979 N N . LEU A 1 129 ? -40.761 -8.166 19.494 1.00 90.12 129 LEU A N 1
ATOM 980 C CA . LEU A 1 129 ? -41.972 -7.369 19.713 1.00 90.12 129 LEU A CA 1
ATOM 981 C C . LEU A 1 129 ? -43.211 -8.004 19.066 1.00 90.12 129 LEU A C 1
ATOM 983 O O . LEU A 1 129 ? -44.313 -7.904 19.612 1.00 90.12 129 LEU A O 1
ATOM 987 N N . THR A 1 130 ? -43.043 -8.673 17.926 1.00 90.19 130 THR A N 1
ATOM 988 C CA . THR A 1 130 ? -44.118 -9.420 17.260 1.00 90.19 130 THR A CA 1
ATOM 989 C C . THR A 1 130 ? -44.529 -10.633 18.091 1.00 90.19 130 THR A C 1
ATOM 991 O O . THR A 1 130 ? -45.720 -10.842 18.324 1.00 90.19 130 THR A O 1
ATOM 994 N N . GLU A 1 131 ? -43.555 -11.369 18.618 1.00 91.19 131 GLU A N 1
ATOM 995 C CA . GLU A 1 131 ? -43.772 -12.530 19.475 1.00 91.19 131 GLU A CA 1
ATOM 996 C C . GLU A 1 131 ? -44.437 -12.132 20.805 1.00 91.19 131 GLU A C 1
ATOM 998 O O . GLU A 1 131 ? -45.433 -12.737 21.205 1.00 91.19 131 GLU A O 1
ATOM 1003 N N . ILE A 1 132 ? -43.991 -11.037 21.436 1.00 92.38 132 ILE A N 1
ATOM 1004 C CA . ILE A 1 132 ? -44.614 -10.457 22.639 1.00 92.38 132 ILE A CA 1
ATOM 1005 C C . ILE A 1 132 ? -46.064 -10.041 22.363 1.00 92.38 132 ILE A C 1
ATOM 1007 O O . ILE A 1 132 ? -46.953 -10.313 23.173 1.00 92.38 132 ILE A O 1
ATOM 1011 N N . ARG A 1 133 ? -46.333 -9.389 21.223 1.00 93.94 133 ARG A N 1
ATOM 1012 C CA . ARG A 1 133 ? -47.694 -8.987 20.830 1.00 93.94 133 ARG A CA 1
ATOM 1013 C C . ARG A 1 133 ? -48.606 -10.202 20.695 1.00 93.94 133 ARG A C 1
ATOM 1015 O O . ARG A 1 133 ? -49.753 -10.160 21.142 1.00 93.94 133 ARG A O 1
ATOM 1022 N N . ASP A 1 134 ? -48.117 -11.257 20.058 1.00 94.19 134 ASP A N 1
ATOM 1023 C CA . ASP A 1 134 ? -48.912 -12.450 19.785 1.00 94.19 134 ASP A CA 1
ATOM 1024 C C . ASP A 1 134 ? -49.148 -13.264 21.070 1.00 94.19 134 ASP A C 1
ATOM 1026 O O . ASP A 1 134 ? -50.271 -13.710 21.308 1.00 94.19 134 ASP A O 1
ATOM 1030 N N . GLN A 1 135 ? -48.163 -13.327 21.974 1.00 92.00 135 GLN A N 1
ATOM 1031 C CA . GLN A 1 135 ? -48.331 -13.879 23.326 1.00 92.00 135 GLN A CA 1
ATOM 1032 C C . GLN A 1 135 ? -49.323 -13.073 24.181 1.00 92.00 135 GLN A C 1
ATOM 1034 O O . GLN A 1 135 ? -50.120 -13.656 24.919 1.00 92.00 135 GLN A O 1
ATOM 1039 N N . LEU A 1 136 ? -49.327 -11.741 24.069 1.00 90.19 136 LEU A N 1
ATOM 1040 C CA . LEU A 1 136 ? -50.294 -10.879 24.758 1.00 90.19 136 LEU A CA 1
ATOM 1041 C C . LEU A 1 136 ? -51.720 -11.067 24.237 1.00 90.19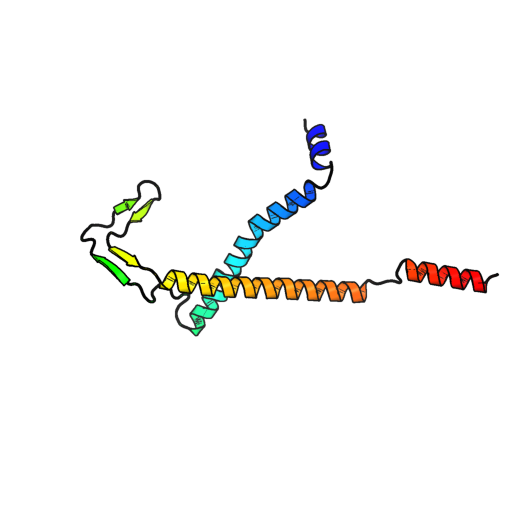 136 LEU A C 1
ATOM 1043 O O . LEU A 1 136 ? -52.655 -11.046 25.029 1.00 90.19 136 LEU A O 1
ATOM 1047 N N . LYS A 1 137 ? -51.901 -11.273 22.928 1.00 91.69 137 LYS A N 1
ATOM 1048 C CA . LYS A 1 137 ? -53.216 -11.594 22.349 1.00 91.69 137 LYS A CA 1
ATOM 1049 C C . LYS A 1 137 ? -53.721 -12.980 22.734 1.00 91.69 137 LYS A C 1
ATOM 1051 O O . LYS A 1 137 ? -54.925 -13.176 22.777 1.00 91.69 137 LYS A O 1
ATOM 1056 N N . ALA A 1 138 ? -52.826 -13.939 22.957 1.00 89.75 138 ALA A N 1
ATOM 1057 C CA . ALA A 1 138 ? -53.207 -15.294 23.341 1.00 89.75 138 ALA A CA 1
ATOM 1058 C C . ALA A 1 138 ? -53.638 -15.407 24.818 1.00 89.75 138 ALA A C 1
ATOM 1060 O O . ALA A 1 138 ? -54.403 -16.306 25.156 1.00 89.75 138 ALA A O 1
ATOM 1061 N N . ASN A 1 139 ? -53.154 -14.510 25.687 1.00 81.06 139 ASN A N 1
ATOM 1062 C CA . ASN A 1 139 ? -53.408 -14.518 27.135 1.00 81.06 139 ASN A CA 1
ATOM 1063 C C . ASN A 1 139 ? -54.513 -13.548 27.602 1.00 81.06 139 ASN A C 1
ATOM 1065 O O . ASN A 1 139 ? -54.705 -13.396 28.810 1.00 81.06 139 ASN A O 1
ATOM 1069 N N . ASN A 1 140 ? -55.218 -12.889 26.680 1.00 64.69 140 ASN A N 1
ATOM 1070 C CA . ASN A 1 140 ? -56.288 -11.920 26.948 1.00 64.69 140 ASN A CA 1
ATOM 1071 C C . ASN A 1 140 ? -57.557 -12.326 26.193 1.00 64.69 140 ASN A C 1
ATOM 1073 O O . ASN A 1 140 ? -58.658 -12.175 26.763 1.00 64.69 140 ASN A O 1
#

Foldseek 3Di:
DVVVVVVVCPPDCNVVVVVVVVCVVPVVVVLVCCCQVPVLVVVCVVVVHSFQQVPQWAWPDPQPDDFDQDPPPRDTDDSTDTDRVRVVVRVVVSVVVSVVVVVVVVVVVVVVVVVCVVVPPDPPPVSVVVVVVVVVVVVD

pLDDT: mean 79.1, std 12.39, range [51.97, 94.19]

InterPro domains:
  IPR001185 Large-conductance mechanosensitive channel [MF_00115] (1-138)
  IPR001185 Large-conductance mechanosensitive channel [PR01264] (4-18)
  IPR001185 Large-conductance mechanosensitive channel [PR01264] (94-102)
  IPR001185 Large-conductance mechanosensitive channel [PR01264] (103-112)
  IPR001185 Large-conductance mechanosensitive channel [TIGR00220] (1-137)
  IPR036019 Large-conductance mechanosensitive channel MscL [G3DSA:1.10.1200.120] (1-140)
  IPR036019 Large-conductance mechanosensitive channel MscL [SSF81330] (11-133)
  IPR037673 Large-conductance mechanosensitive channel/anditomin synthesis protein L [PF01741] (1-137)
  IPR037673 Large-conductance mechanosensitive channel/anditomin synthesis protein L [PTHR30266] (1-121)

Radius of gyration: 28.45 Å; chains: 1; bounding box: 88×38×57 Å

Secondary structure (DSSP, 8-state):
-HHHHHHHHTSSSHHHHHHHHHHHHHHHHHHHHHIIIIIHHHHHHHHS-S--TTTTEEEEE---S--EEPTTT--EE-SSEEEEHHHHHHHHHHHHHHHHHHHHHHHHHHHHHHHHHHHH-PSPHHHHHHHHHHHHHH--

Organism: Ilumatobacter coccineus (strain NBRC 103263 / KCTC 29153 / YM16-304) (NCBI:txid1313172)

Sequence (140 aa):
MLQEFKDFITKGNLIDLAIAVVLATFFAPVITAIVDGVILNLVAAIFGKPNFDEVARIKISDGDGDISIDPDTGLPIDPATYLEFGKVITALITFVIVGFVCFLIVKAYNKMVKEEEEEESGPSEVDLLTEIRDQLKANN